Protein AF-J3N4H5-F1 (afdb_monomer_lite)

Sequence (129 aa):
MLHVTDGKHYGDALASIANVAKSLRSPLPVPPPHMFWLGLPRLVNHMLNTDAKKAHMNDTMLQTYDLEVERRGILQRDGGPFVLLDVGKLTRGCGQQCTADGMHYNGEVYDAILHIMLNALVIESQQRI

Foldseek 3Di:
DQPPLDLVVLLVVLLVVQVVLVVLCPDDVDHRDAAADEQFDQFDLVLADDPVCNVRVDPVNSVSNVVSCLVSQCDVVSVGRHDYPDLNVVCPVVPPVQDDRRGDGDPVSVVVSVVVVVVVVVCCVVPPD

pLDDT: mean 88.15, std 9.91, range [43.69, 97.0]

Organism: Oryza brachyantha (NCBI:txid4533)

Secondary structure (DSSP, 8-state):
------HHHHHHHHHHHHHHHHHHTS--SSPPPP-EEEPPPPP-GGG--SHHHHHHSSHHHHHHHHHHHHHTT-BGGGT-SBEEE-HHHHTTTTGGGGBSSSSSBPHHHHHHHHHHHHHHHHHHHH---

Radius of gyration: 16.4 Å; chains: 1; bounding box: 36×32×45 Å

Structure (mmCIF, N/CA/C/O backbone):
data_AF-J3N4H5-F1
#
_entry.id   AF-J3N4H5-F1
#
loop_
_atom_site.group_PDB
_atom_site.id
_atom_site.type_symbol
_atom_site.label_atom_id
_atom_site.label_alt_id
_atom_site.label_comp_id
_atom_site.label_asym_id
_atom_site.label_entity_id
_atom_site.label_seq_id
_atom_site.pdbx_PDB_ins_code
_atom_site.Cartn_x
_atom_site.Cartn_y
_atom_site.Cartn_z
_atom_site.occupancy
_atom_site.B_iso_or_equiv
_atom_site.auth_seq_id
_atom_site.auth_comp_id
_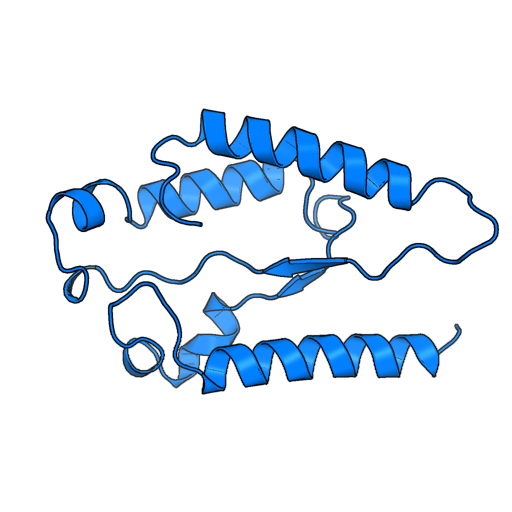atom_site.auth_asym_id
_atom_site.auth_atom_id
_atom_site.pdbx_PDB_model_num
ATOM 1 N N . MET A 1 1 ? -1.854 1.525 -8.316 1.00 46.84 1 MET A N 1
ATOM 2 C CA . MET A 1 1 ? -1.198 1.988 -7.071 1.00 46.84 1 MET A CA 1
ATOM 3 C C . MET A 1 1 ? 0.286 2.363 -7.246 1.00 46.84 1 MET A C 1
ATOM 5 O O . MET A 1 1 ? 0.850 2.900 -6.311 1.00 46.84 1 MET A O 1
ATOM 9 N N . LEU A 1 2 ? 0.900 2.199 -8.433 1.00 51.75 2 LEU A N 1
ATOM 10 C CA . LEU A 1 2 ? 2.304 2.575 -8.725 1.00 51.75 2 LEU A CA 1
ATOM 11 C C . LEU A 1 2 ? 2.417 3.664 -9.818 1.00 51.75 2 LEU A C 1
ATOM 13 O O . LEU A 1 2 ? 3.322 3.648 -10.641 1.00 51.75 2 LEU A O 1
ATOM 17 N N . HIS A 1 3 ? 1.449 4.587 -9.864 1.00 55.19 3 HIS A N 1
ATOM 18 C CA . HIS A 1 3 ? 1.503 5.779 -10.733 1.00 55.19 3 HIS A CA 1
ATOM 19 C C . HIS A 1 3 ? 1.881 7.045 -9.974 1.00 55.19 3 HIS A C 1
ATOM 21 O O . HIS A 1 3 ? 2.045 8.101 -10.577 1.00 55.19 3 HIS A O 1
ATOM 27 N N . VAL A 1 4 ? 2.004 6.952 -8.651 1.00 59.44 4 VAL A N 1
ATOM 28 C CA . VAL A 1 4 ? 2.691 7.997 -7.917 1.00 59.44 4 VAL A CA 1
ATOM 29 C C . VAL A 1 4 ? 4.165 7.808 -8.260 1.00 59.44 4 VAL A C 1
ATOM 31 O O . VAL A 1 4 ? 4.660 6.685 -8.253 1.00 59.44 4 VAL A O 1
ATOM 34 N N . THR A 1 5 ? 4.830 8.878 -8.673 1.00 69.50 5 THR A N 1
ATOM 35 C CA . THR A 1 5 ? 6.272 8.896 -8.972 1.00 69.50 5 THR A CA 1
ATOM 36 C C . THR A 1 5 ? 7.015 9.813 -8.002 1.00 69.50 5 THR A C 1
ATOM 38 O O . THR A 1 5 ? 8.179 10.132 -8.214 1.00 69.50 5 THR A O 1
ATOM 41 N N . ASP A 1 6 ? 6.325 10.258 -6.947 1.00 82.50 6 ASP A N 1
ATOM 42 C CA . ASP A 1 6 ? 6.798 11.231 -5.968 1.00 82.50 6 ASP A CA 1
ATOM 43 C C . ASP A 1 6 ? 6.423 10.793 -4.544 1.00 82.50 6 ASP A C 1
ATOM 45 O O . ASP A 1 6 ? 5.247 10.630 -4.210 1.00 82.50 6 ASP A O 1
ATOM 49 N N . GLY A 1 7 ? 7.441 10.613 -3.701 1.00 85.00 7 GLY A N 1
ATOM 50 C CA . GLY A 1 7 ? 7.297 10.310 -2.276 1.00 85.00 7 GLY A CA 1
ATOM 51 C C . GLY A 1 7 ? 6.422 11.310 -1.535 1.00 85.00 7 GLY A C 1
ATOM 52 O O . GLY A 1 7 ? 5.563 10.911 -0.751 1.00 85.00 7 GLY A O 1
ATOM 53 N N . LYS A 1 8 ? 6.585 12.606 -1.815 1.00 88.06 8 LYS A N 1
ATOM 54 C CA . LYS A 1 8 ? 5.851 13.649 -1.100 1.00 88.06 8 LYS A CA 1
ATOM 55 C C . LYS A 1 8 ? 4.360 13.579 -1.413 1.00 88.06 8 LYS A C 1
ATOM 57 O O . LYS A 1 8 ? 3.549 13.546 -0.490 1.00 88.06 8 LYS A O 1
ATOM 62 N N . HIS A 1 9 ? 4.002 13.512 -2.694 1.00 89.81 9 HIS A N 1
ATOM 63 C CA . HIS A 1 9 ? 2.608 13.359 -3.103 1.00 89.81 9 HIS A CA 1
ATOM 64 C C . HIS A 1 9 ? 1.968 12.089 -2.516 1.00 89.81 9 HIS A C 1
ATOM 66 O O . HIS A 1 9 ? 0.822 12.121 -2.064 1.00 89.81 9 HIS A O 1
ATOM 72 N N . TYR A 1 10 ? 2.717 10.981 -2.460 1.00 91.06 10 TYR A N 1
ATOM 73 C CA . TYR A 1 10 ? 2.260 9.760 -1.796 1.00 91.06 10 TYR A CA 1
ATOM 74 C C . TYR A 1 10 ? 1.988 9.986 -0.301 1.00 91.06 10 TYR A C 1
ATOM 76 O O . TYR A 1 10 ? 0.909 9.651 0.187 1.00 91.06 10 TYR A O 1
ATOM 84 N N . GLY A 1 11 ? 2.917 10.622 0.414 1.00 93.12 11 GLY A N 1
ATOM 85 C CA . GLY A 1 11 ? 2.759 10.965 1.829 1.00 93.12 11 GLY A CA 1
ATOM 86 C C . GLY A 1 11 ? 1.579 11.904 2.108 1.00 93.12 11 GLY A C 1
ATOM 87 O O . GLY A 1 11 ? 0.873 11.727 3.103 1.00 93.12 11 GLY A O 1
ATOM 88 N N . ASP A 1 12 ? 1.320 12.871 1.226 1.00 92.25 12 ASP A N 1
ATOM 89 C CA . ASP A 1 12 ? 0.170 13.778 1.338 1.00 92.25 12 ASP A CA 1
ATOM 90 C C . ASP A 1 12 ? -1.161 13.009 1.179 1.00 92.25 12 ASP A C 1
ATOM 92 O O . ASP A 1 12 ? -2.104 13.224 1.948 1.00 92.25 12 ASP A O 1
ATOM 96 N N . ALA A 1 13 ? -1.223 12.037 0.260 1.00 91.81 13 ALA A N 1
ATOM 97 C CA . ALA A 1 13 ? -2.373 11.139 0.130 1.00 91.81 13 ALA A CA 1
ATOM 98 C C . ALA A 1 13 ? -2.551 10.238 1.369 1.00 91.81 13 ALA A C 1
ATOM 100 O O . ALA A 1 13 ? -3.670 10.081 1.870 1.00 91.81 13 ALA A O 1
ATOM 101 N N . LEU A 1 14 ? -1.456 9.699 1.916 1.00 94.06 14 LEU A N 1
ATOM 102 C CA . LEU A 1 14 ? -1.480 8.908 3.150 1.00 94.06 14 LEU A CA 1
ATOM 103 C C . LEU A 1 14 ? -1.994 9.711 4.348 1.00 94.06 14 LEU A C 1
ATOM 105 O O . LEU A 1 14 ? -2.736 9.171 5.166 1.00 94.06 14 LEU A O 1
ATOM 109 N N . ALA A 1 15 ? -1.658 10.999 4.446 1.00 92.25 15 ALA A N 1
ATOM 110 C CA . ALA A 1 15 ? -2.166 11.856 5.515 1.00 92.25 15 ALA A CA 1
ATOM 111 C C . ALA A 1 15 ? -3.703 11.960 5.486 1.00 92.25 15 ALA A C 1
ATOM 113 O O . ALA A 1 15 ? -4.346 11.920 6.537 1.00 92.25 15 ALA A O 1
ATOM 114 N N . SER A 1 16 ? -4.302 12.029 4.291 1.00 92.62 16 SER A N 1
ATOM 115 C CA . SER A 1 16 ? -5.761 12.005 4.132 1.00 92.62 16 SER A CA 1
ATOM 116 C C . SER A 1 16 ? -6.361 10.683 4.627 1.00 92.62 16 SER A C 1
ATOM 118 O O . SER A 1 16 ? -7.280 10.690 5.450 1.00 92.62 16 SER A O 1
ATOM 120 N N . ILE A 1 17 ? -5.779 9.550 4.217 1.00 93.12 17 ILE A N 1
ATOM 121 C CA . ILE A 1 17 ? -6.212 8.210 4.645 1.00 93.12 17 ILE A CA 1
ATOM 122 C C . ILE A 1 17 ? -6.100 8.057 6.167 1.00 93.12 17 ILE A C 1
ATOM 124 O O . ILE A 1 17 ? -7.041 7.592 6.809 1.00 93.12 17 ILE A O 1
ATOM 128 N N . ALA A 1 18 ? -4.986 8.488 6.761 1.00 91.88 18 ALA A N 1
ATOM 129 C CA . ALA A 1 18 ? -4.765 8.417 8.202 1.00 91.88 18 ALA A CA 1
ATOM 130 C C . ALA A 1 18 ? -5.820 9.215 8.985 1.00 91.88 18 ALA A C 1
ATOM 132 O O . ALA A 1 18 ? -6.314 8.746 10.011 1.00 91.88 18 ALA A O 1
ATOM 133 N N . ASN A 1 19 ? -6.194 10.403 8.501 1.00 90.94 19 ASN A N 1
ATOM 134 C CA . ASN A 1 19 ? -7.211 11.236 9.144 1.00 90.94 19 ASN A CA 1
ATOM 135 C C . ASN A 1 19 ? -8.603 10.595 9.087 1.00 90.94 19 ASN A C 1
ATOM 137 O O . ASN A 1 19 ? -9.299 10.565 10.104 1.00 90.94 19 ASN A O 1
ATOM 141 N N . VAL A 1 20 ? -8.989 10.029 7.940 1.00 91.56 20 VAL A N 1
ATOM 142 C CA . VAL A 1 20 ? -10.263 9.301 7.800 1.00 91.56 20 VAL A CA 1
ATOM 143 C C . VAL A 1 20 ? -10.272 8.039 8.665 1.00 91.56 20 VAL A C 1
ATOM 145 O O . VAL A 1 20 ? -11.237 7.769 9.372 1.00 91.56 20 VAL A O 1
ATOM 148 N N . ALA A 1 21 ? -9.180 7.279 8.692 1.00 91.56 21 ALA A N 1
ATOM 149 C CA . ALA A 1 21 ? -9.095 6.081 9.521 1.00 91.56 21 ALA A CA 1
ATOM 150 C C . ALA A 1 21 ? -9.180 6.400 11.026 1.00 91.56 21 ALA A C 1
ATOM 152 O O . ALA A 1 21 ? -9.786 5.650 11.791 1.00 91.56 21 ALA A O 1
ATOM 153 N N . LYS A 1 22 ? -8.629 7.541 11.464 1.00 87.56 22 LYS A N 1
ATOM 154 C CA . LYS A 1 22 ? -8.787 8.034 12.843 1.00 87.56 22 LYS A CA 1
ATOM 155 C C . LYS A 1 22 ? -10.231 8.431 13.152 1.00 87.56 22 LYS A C 1
ATOM 157 O O . LYS A 1 22 ? -10.709 8.126 14.245 1.00 87.56 22 LYS A O 1
ATOM 162 N N . SER A 1 23 ? -10.946 9.062 12.217 1.00 88.25 23 SER A N 1
ATOM 163 C CA . SER A 1 23 ? -12.357 9.412 12.439 1.00 88.25 23 SER A CA 1
ATOM 164 C C . SER A 1 23 ? -13.247 8.170 12.543 1.00 88.25 23 SER A C 1
ATOM 166 O O . SER A 1 23 ? -14.132 8.138 13.392 1.00 88.25 23 SER A O 1
ATOM 168 N N . LEU A 1 24 ? -12.942 7.101 11.800 1.00 87.69 24 LEU A N 1
ATOM 169 C CA . LEU A 1 24 ? -13.625 5.803 11.920 1.00 87.69 24 LEU A CA 1
ATOM 170 C C . LEU A 1 24 ? -13.395 5.099 13.269 1.00 87.69 24 LEU A C 1
ATOM 172 O O . LEU A 1 24 ? -14.170 4.219 13.634 1.00 87.69 24 LEU A O 1
ATOM 176 N N . ARG A 1 25 ? -12.350 5.479 14.019 1.00 79.19 25 ARG A N 1
ATOM 177 C CA . ARG A 1 25 ? -12.087 4.994 15.388 1.00 79.19 25 ARG A CA 1
ATOM 178 C C . ARG A 1 25 ? -12.663 5.894 16.483 1.00 79.19 25 ARG A C 1
ATOM 180 O O . ARG A 1 25 ? -12.530 5.559 17.658 1.00 79.19 25 ARG A O 1
ATOM 187 N N . SER A 1 26 ? -13.260 7.032 16.124 1.00 70.88 26 SER A N 1
ATOM 188 C CA . SER A 1 26 ? -13.935 7.907 17.092 1.00 70.88 26 SER A CA 1
ATOM 189 C C . SER A 1 26 ? -15.113 7.169 17.739 1.00 70.88 26 SER A C 1
ATOM 191 O O . SER A 1 26 ? -15.647 6.252 17.114 1.00 70.88 26 SER A O 1
ATOM 193 N N . PRO A 1 27 ? -15.513 7.520 18.977 1.00 67.69 27 PRO A N 1
ATOM 194 C CA . PRO A 1 27 ? -16.427 6.714 19.782 1.00 67.69 27 PRO A CA 1
ATOM 195 C C . PRO A 1 27 ? -17.854 6.775 19.227 1.00 67.69 27 PRO A C 1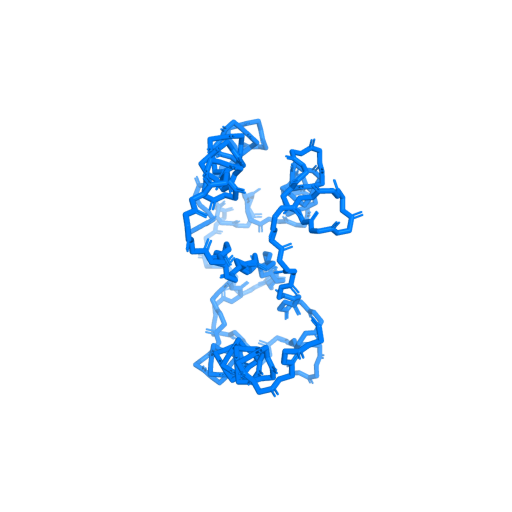
ATOM 197 O O . PRO A 1 27 ? -18.705 7.532 19.688 1.00 67.69 27 PRO A O 1
ATOM 200 N N . LEU A 1 28 ? -18.104 5.974 18.200 1.00 69.56 28 LEU A N 1
ATOM 201 C CA . LEU A 1 28 ? -19.430 5.577 17.768 1.00 69.56 28 LEU A CA 1
ATOM 202 C C . LEU A 1 28 ? -19.914 4.440 18.684 1.00 69.56 28 LEU A C 1
ATOM 204 O O . LEU A 1 28 ? -19.095 3.733 19.271 1.00 69.56 28 LEU A O 1
ATOM 208 N N . PRO A 1 29 ? -21.232 4.201 18.797 1.00 78.88 29 PRO A N 1
ATOM 209 C CA . PRO A 1 29 ? -21.786 3.088 19.577 1.00 78.88 29 PRO A CA 1
ATOM 210 C C . PRO A 1 29 ? -21.491 1.695 18.976 1.00 78.88 29 PRO A C 1
ATOM 212 O O . PRO A 1 29 ? -22.130 0.714 19.348 1.00 78.88 29 PRO A O 1
ATOM 215 N N . VAL A 1 30 ? -20.545 1.596 18.038 1.00 77.56 30 VAL A N 1
ATOM 216 C CA . VAL A 1 30 ? -20.130 0.367 17.358 1.00 77.56 30 VAL A CA 1
ATOM 217 C C . VAL A 1 30 ? -18.615 0.183 17.491 1.00 77.56 30 VAL A C 1
ATOM 219 O O . VAL A 1 30 ? -17.889 1.180 17.520 1.00 77.56 30 VAL A O 1
ATOM 222 N N . PRO A 1 31 ? -18.116 -1.065 17.562 1.00 78.56 31 PRO A N 1
ATOM 223 C CA . PRO A 1 31 ? -16.683 -1.329 17.517 1.00 78.56 31 PRO A CA 1
ATOM 224 C C . PRO A 1 31 ? -16.041 -0.710 16.265 1.00 78.56 31 PRO A C 1
ATOM 226 O O . PRO A 1 31 ? -16.668 -0.703 15.200 1.00 78.56 31 PRO A O 1
ATOM 229 N N . PRO A 1 32 ? -14.804 -0.193 16.365 1.00 83.25 32 PRO A N 1
ATOM 230 C CA . PRO A 1 32 ? -14.097 0.329 15.205 1.00 83.25 32 PRO A CA 1
ATOM 231 C C . PRO A 1 32 ? -13.854 -0.788 14.176 1.00 83.25 32 PRO A C 1
ATOM 233 O O . PRO A 1 32 ? -13.631 -1.936 14.564 1.00 83.25 32 PRO A O 1
ATOM 236 N N . PRO A 1 33 ? -13.856 -0.474 12.870 1.00 88.12 33 PRO A N 1
ATOM 237 C CA . PRO A 1 33 ? -13.629 -1.478 11.840 1.00 88.12 33 PRO A CA 1
ATOM 238 C C . PRO A 1 33 ? -12.203 -2.039 11.903 1.00 88.12 33 PRO A C 1
ATOM 240 O O . PRO A 1 33 ? -11.243 -1.316 12.189 1.00 88.12 33 PRO A O 1
ATOM 243 N N . HIS A 1 34 ? -12.057 -3.312 11.532 1.00 90.31 34 HIS A N 1
ATOM 244 C CA . HIS A 1 34 ? -10.752 -3.892 11.218 1.00 90.31 34 HIS A CA 1
ATOM 245 C C . HIS A 1 34 ? -10.223 -3.296 9.930 1.00 90.31 34 HIS A C 1
ATOM 247 O O . HIS A 1 34 ? -10.857 -3.366 8.879 1.00 90.31 34 HIS A O 1
ATOM 253 N N . MET A 1 35 ? -9.045 -2.700 10.023 1.00 93.69 35 MET A N 1
ATOM 254 C CA . MET A 1 35 ? -8.415 -2.002 8.919 1.00 93.69 35 MET A CA 1
ATOM 255 C C . MET A 1 35 ? -7.083 -2.670 8.611 1.00 93.69 35 MET A C 1
ATOM 257 O O . MET A 1 35 ? -6.241 -2.838 9.491 1.00 93.69 35 MET A O 1
ATOM 261 N N . PHE A 1 36 ? -6.887 -3.032 7.348 1.00 95.44 36 PHE A N 1
ATOM 262 C CA . PHE A 1 36 ? -5.668 -3.670 6.870 1.00 95.44 36 PHE A CA 1
ATOM 263 C C . PHE A 1 36 ? -4.942 -2.758 5.889 1.00 95.44 36 PHE A C 1
ATOM 265 O O . PHE A 1 36 ? -5.569 -2.116 5.046 1.00 95.44 36 PHE A O 1
ATOM 272 N N . TRP A 1 37 ? -3.620 -2.714 5.995 1.00 95.69 37 TRP A N 1
ATOM 273 C CA . TRP A 1 37 ? -2.752 -2.049 5.039 1.00 95.69 37 TRP A CA 1
ATOM 274 C C . TRP A 1 37 ? -2.041 -3.100 4.206 1.00 95.69 37 TRP A C 1
ATOM 276 O O . TRP A 1 37 ? -1.260 -3.893 4.737 1.00 95.69 37 TRP A O 1
ATOM 286 N N . LEU A 1 38 ? -2.302 -3.108 2.903 1.00 93.25 38 LEU A N 1
ATOM 287 C CA . LEU A 1 38 ? -1.575 -3.973 1.992 1.00 93.25 38 LEU A CA 1
ATOM 288 C C . LEU A 1 38 ? -0.200 -3.364 1.722 1.00 93.25 38 LEU A C 1
ATOM 290 O O . LEU A 1 38 ? -0.107 -2.292 1.125 1.00 93.25 38 LEU A O 1
ATOM 294 N N . GLY A 1 39 ? 0.856 -4.035 2.187 1.00 89.94 39 GLY A N 1
ATOM 295 C CA . GLY A 1 39 ? 2.227 -3.608 1.924 1.00 89.94 39 GLY A CA 1
ATOM 296 C C . GLY A 1 39 ? 2.507 -3.525 0.423 1.00 89.94 39 GLY A C 1
ATOM 297 O O . GLY A 1 39 ? 1.905 -4.252 -0.373 1.00 89.94 39 GLY A O 1
ATOM 298 N N . LEU A 1 40 ? 3.419 -2.633 0.036 1.00 87.56 40 LEU A N 1
ATOM 299 C CA . LEU A 1 40 ? 3.791 -2.483 -1.365 1.00 87.56 40 LEU A CA 1
ATOM 300 C C . LEU A 1 40 ? 4.375 -3.786 -1.925 1.00 87.56 40 LEU A C 1
ATOM 302 O O . LEU A 1 40 ? 5.034 -4.540 -1.200 1.00 87.56 40 LEU A O 1
ATOM 306 N N . PRO A 1 41 ? 4.136 -4.072 -3.217 1.00 84.50 41 PRO A N 1
ATOM 307 C CA . PRO A 1 41 ? 4.665 -5.271 -3.829 1.00 84.50 41 PRO A CA 1
ATOM 308 C C . PRO A 1 41 ? 6.183 -5.176 -3.950 1.00 84.50 41 PRO A C 1
ATOM 310 O O . PRO A 1 41 ? 6.749 -4.112 -4.211 1.00 84.50 41 PRO A O 1
ATOM 313 N N . ARG A 1 42 ? 6.842 -6.327 -3.852 1.00 85.44 42 ARG A N 1
ATOM 314 C CA . ARG A 1 42 ? 8.231 -6.447 -4.283 1.00 85.44 42 ARG A CA 1
ATOM 315 C C . ARG A 1 42 ? 8.278 -6.384 -5.807 1.00 85.44 42 ARG A C 1
ATOM 317 O O . ARG A 1 42 ? 7.643 -7.197 -6.473 1.00 85.44 42 ARG A O 1
ATOM 324 N N . LEU A 1 43 ? 9.056 -5.451 -6.342 1.00 89.69 43 LEU A N 1
ATOM 325 C CA . LEU A 1 43 ? 9.213 -5.290 -7.782 1.00 89.69 43 LEU A CA 1
ATOM 326 C C . LEU A 1 43 ? 10.252 -6.266 -8.343 1.00 89.69 43 LEU A C 1
ATOM 328 O O . LEU A 1 43 ? 11.283 -6.535 -7.722 1.00 89.69 43 LEU A O 1
ATOM 332 N N . VAL A 1 44 ? 9.992 -6.778 -9.547 1.00 90.94 44 VAL A N 1
ATOM 333 C CA . VAL A 1 44 ? 10.941 -7.596 -10.314 1.00 90.94 44 VAL A CA 1
ATOM 334 C C . VAL A 1 44 ? 11.370 -6.804 -11.546 1.00 90.94 44 VAL A C 1
ATOM 336 O O . VAL A 1 44 ? 10.802 -6.936 -12.627 1.00 90.94 44 VAL A O 1
ATOM 339 N N . ASN A 1 45 ? 12.386 -5.953 -11.374 1.00 88.69 45 ASN A N 1
ATOM 340 C CA . ASN A 1 45 ? 12.763 -4.915 -12.348 1.00 88.69 45 ASN A CA 1
ATOM 341 C C . ASN A 1 45 ? 12.987 -5.417 -13.783 1.00 88.69 45 ASN A C 1
ATOM 343 O O . ASN A 1 45 ? 12.668 -4.710 -14.738 1.00 88.69 45 ASN A O 1
ATOM 347 N N . HIS A 1 46 ? 13.521 -6.628 -13.961 1.00 90.44 46 HIS A N 1
ATOM 348 C CA . HIS A 1 46 ? 13.774 -7.177 -15.296 1.00 90.44 46 HIS A CA 1
ATOM 349 C C . HIS A 1 46 ? 12.493 -7.596 -16.042 1.00 90.44 46 HIS A C 1
ATOM 351 O O . HIS A 1 46 ? 12.534 -7.730 -17.261 1.00 90.44 46 HIS A 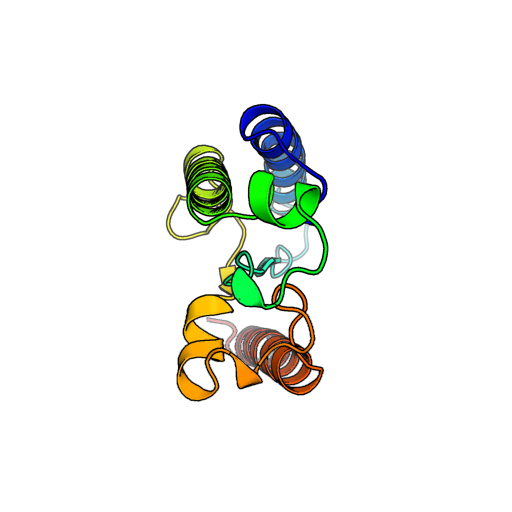O 1
ATOM 357 N N . MET A 1 47 ? 11.369 -7.768 -15.338 1.00 93.19 47 MET A N 1
ATOM 358 C CA . MET A 1 47 ? 10.059 -8.095 -15.917 1.00 93.19 47 MET A CA 1
ATOM 359 C C . MET A 1 47 ? 9.239 -6.842 -16.274 1.00 93.19 47 MET A C 1
ATOM 361 O O . MET A 1 47 ? 8.247 -6.937 -16.995 1.00 93.19 47 MET A O 1
ATOM 365 N N . LEU A 1 48 ? 9.667 -5.652 -15.831 1.00 91.44 48 LEU A N 1
ATOM 366 C CA . LEU A 1 48 ? 9.002 -4.391 -16.159 1.00 91.44 48 LEU A CA 1
ATOM 367 C C . LEU A 1 48 ? 9.197 -4.049 -17.644 1.00 91.44 48 LEU A C 1
ATOM 369 O O . LEU A 1 48 ? 10.318 -3.949 -18.143 1.00 91.44 48 LEU A O 1
ATOM 373 N N . ASN A 1 49 ? 8.091 -3.827 -18.354 1.00 90.31 49 ASN A N 1
ATOM 374 C CA . ASN A 1 49 ? 8.072 -3.767 -19.818 1.00 90.31 49 ASN A CA 1
ATOM 375 C C . ASN A 1 49 ? 8.372 -2.391 -20.443 1.00 90.31 49 ASN A C 1
ATOM 377 O O . ASN A 1 49 ? 8.389 -2.285 -21.666 1.00 90.31 49 ASN A O 1
ATOM 381 N N . THR A 1 50 ? 8.604 -1.341 -19.648 1.00 89.06 50 THR A N 1
ATOM 382 C CA . THR A 1 50 ? 8.955 -0.005 -20.163 1.00 89.06 50 THR A CA 1
ATOM 383 C C . THR A 1 50 ? 10.062 0.647 -19.341 1.00 89.06 50 THR A C 1
ATOM 385 O O . THR A 1 50 ? 10.176 0.414 -18.135 1.00 89.06 50 THR A O 1
ATOM 388 N N . ASP A 1 51 ? 10.854 1.511 -19.977 1.00 89.62 51 ASP A N 1
ATOM 389 C CA . ASP A 1 51 ? 11.917 2.258 -19.293 1.00 89.62 51 ASP A CA 1
ATOM 390 C C . ASP A 1 51 ? 11.354 3.221 -18.248 1.00 89.62 51 ASP A C 1
ATOM 392 O O . ASP A 1 51 ? 11.901 3.333 -17.156 1.00 89.62 51 ASP A O 1
ATOM 396 N N . ALA A 1 52 ? 10.201 3.837 -18.527 1.00 87.44 52 ALA A N 1
ATOM 397 C CA . ALA A 1 52 ? 9.493 4.668 -17.557 1.00 87.44 52 ALA A CA 1
ATOM 398 C C . ALA A 1 52 ? 9.103 3.872 -16.298 1.00 87.44 52 ALA A C 1
ATOM 400 O O . ALA A 1 52 ? 9.299 4.353 -15.183 1.00 87.44 52 ALA A O 1
ATOM 401 N N . LYS A 1 53 ? 8.605 2.634 -16.451 1.00 87.00 53 LYS A N 1
ATOM 402 C CA . LYS A 1 53 ? 8.321 1.766 -15.300 1.00 87.00 53 LYS A CA 1
ATOM 403 C C . LYS A 1 53 ? 9.598 1.458 -14.531 1.00 87.00 53 LYS A C 1
ATOM 405 O O . LYS A 1 53 ? 9.613 1.659 -13.331 1.00 87.00 53 LYS A O 1
ATOM 410 N N . LYS A 1 54 ? 10.683 1.053 -15.191 1.00 88.44 54 LYS A N 1
ATOM 411 C CA . LYS A 1 54 ? 11.963 0.774 -14.507 1.00 88.44 54 LYS A CA 1
ATOM 412 C C . LYS A 1 54 ? 12.524 2.001 -13.779 1.00 88.44 54 LYS A C 1
ATOM 414 O O . LYS A 1 54 ? 13.081 1.873 -12.693 1.00 88.44 54 LYS A O 1
ATOM 419 N N . ALA A 1 55 ? 12.367 3.187 -14.364 1.00 87.31 55 ALA A N 1
ATOM 420 C CA . ALA A 1 55 ? 12.848 4.437 -13.789 1.00 87.31 55 ALA A CA 1
ATOM 421 C C . ALA A 1 55 ? 12.051 4.864 -12.548 1.00 87.31 55 ALA A C 1
ATOM 423 O O . ALA A 1 55 ? 12.642 5.375 -11.600 1.00 87.31 55 ALA A O 1
ATOM 424 N N . HIS A 1 56 ? 10.733 4.646 -12.530 1.00 85.00 56 HIS A N 1
ATOM 425 C CA . HIS A 1 56 ? 9.856 5.129 -11.454 1.00 85.00 56 HIS A CA 1
ATOM 426 C C . HIS A 1 56 ? 9.396 4.047 -10.470 1.00 85.00 56 HIS A C 1
ATOM 428 O O . HIS A 1 56 ? 8.968 4.357 -9.363 1.00 85.00 56 HIS A O 1
ATOM 434 N N . MET A 1 57 ? 9.488 2.782 -10.857 1.00 87.75 57 MET A N 1
ATOM 435 C CA . MET A 1 57 ? 9.126 1.619 -10.060 1.00 87.75 57 MET A CA 1
ATOM 436 C C . MET A 1 57 ? 10.410 0.863 -9.756 1.00 87.75 57 MET A C 1
ATOM 438 O O . MET A 1 57 ? 10.758 -0.109 -10.418 1.00 87.75 57 MET A O 1
ATOM 442 N N . ASN A 1 58 ? 11.135 1.362 -8.763 1.00 86.75 58 ASN A N 1
ATOM 443 C CA . ASN A 1 58 ? 12.387 0.785 -8.304 1.00 86.75 58 ASN A CA 1
ATOM 444 C C . ASN A 1 58 ? 12.415 0.735 -6.773 1.00 86.75 58 ASN A C 1
ATOM 446 O O . ASN A 1 58 ? 11.571 1.330 -6.097 1.00 86.75 58 ASN A O 1
ATOM 450 N N . ASP A 1 59 ? 13.417 0.048 -6.233 1.00 87.81 59 ASP A N 1
ATOM 451 C CA . ASP A 1 59 ? 13.547 -0.164 -4.792 1.00 87.81 59 ASP A CA 1
ATOM 452 C C . ASP A 1 59 ? 13.708 1.148 -4.011 1.00 87.81 59 ASP A C 1
ATOM 454 O O . ASP A 1 59 ? 13.175 1.268 -2.912 1.00 87.81 59 ASP A O 1
ATOM 458 N N . THR A 1 60 ? 14.370 2.163 -4.577 1.00 90.00 60 THR A N 1
ATOM 459 C CA . THR A 1 60 ? 14.509 3.487 -3.942 1.00 90.00 60 THR A CA 1
ATOM 460 C C . THR A 1 60 ? 13.150 4.164 -3.757 1.00 90.00 60 THR A C 1
ATOM 462 O O . THR A 1 60 ? 12.865 4.733 -2.700 1.00 90.00 60 THR A O 1
ATOM 465 N N . MET A 1 61 ? 12.281 4.087 -4.767 1.00 89.06 61 MET A N 1
ATOM 466 C CA . MET A 1 61 ? 10.929 4.639 -4.690 1.00 89.06 61 MET A CA 1
ATOM 467 C C . MET A 1 61 ? 10.052 3.855 -3.714 1.00 89.06 61 MET A C 1
ATOM 469 O O . MET A 1 61 ? 9.347 4.472 -2.917 1.00 89.06 61 MET A O 1
ATOM 473 N N . LEU A 1 62 ? 10.141 2.520 -3.712 1.00 89.31 62 LEU A N 1
ATOM 474 C CA . LEU A 1 62 ? 9.448 1.689 -2.721 1.00 89.31 62 LEU A CA 1
ATOM 475 C C . LEU A 1 62 ? 9.865 2.049 -1.291 1.00 89.31 62 LEU A C 1
ATOM 477 O O . LEU A 1 62 ? 9.003 2.290 -0.453 1.00 89.31 62 LEU A O 1
ATOM 481 N N . GLN A 1 63 ? 11.169 2.181 -1.032 1.00 90.88 63 GLN A N 1
ATOM 482 C CA . GLN A 1 63 ? 11.685 2.593 0.278 1.00 90.88 63 GLN A CA 1
ATOM 483 C C . GLN A 1 63 ? 11.179 3.978 0.686 1.00 90.88 63 GLN A C 1
ATOM 485 O O . GLN A 1 63 ? 10.846 4.205 1.847 1.00 90.88 63 GLN A O 1
ATOM 490 N N . THR A 1 64 ? 11.089 4.904 -0.272 1.00 92.88 64 THR A N 1
ATOM 491 C CA . THR A 1 64 ? 10.529 6.238 -0.025 1.00 92.88 64 THR A CA 1
ATOM 492 C C . THR A 1 64 ? 9.064 6.146 0.402 1.00 92.88 64 THR A C 1
ATOM 494 O O . THR A 1 64 ? 8.639 6.857 1.311 1.00 92.88 64 THR A O 1
ATOM 497 N N . TYR A 1 65 ? 8.286 5.257 -0.211 1.00 92.56 65 TYR A N 1
ATOM 498 C CA . TYR A 1 65 ? 6.891 5.043 0.165 1.00 92.56 65 TYR A CA 1
ATOM 499 C C . TYR A 1 65 ? 6.728 4.331 1.500 1.00 92.56 65 TYR A C 1
ATOM 501 O O . TYR A 1 65 ? 5.895 4.760 2.298 1.00 92.56 65 TYR A O 1
ATOM 509 N N . ASP A 1 66 ? 7.531 3.309 1.780 1.00 91.81 66 ASP A N 1
ATOM 510 C CA . ASP A 1 66 ? 7.521 2.627 3.077 1.00 91.81 66 ASP A CA 1
ATOM 511 C C . ASP A 1 66 ? 7.856 3.600 4.217 1.00 91.81 66 ASP A C 1
ATOM 513 O O . ASP A 1 66 ? 7.206 3.585 5.265 1.00 91.81 66 ASP A O 1
ATOM 517 N N . LEU A 1 67 ? 8.797 4.519 3.984 1.00 93.56 67 LEU A N 1
ATOM 518 C CA . LEU A 1 67 ? 9.134 5.570 4.940 1.00 93.56 67 LEU A CA 1
ATOM 519 C C . LEU A 1 67 ? 7.976 6.552 5.164 1.00 93.56 67 LEU A C 1
ATOM 521 O O . LEU A 1 67 ? 7.752 6.989 6.289 1.00 93.56 67 LEU A O 1
ATOM 525 N N . GLU A 1 68 ? 7.218 6.908 4.126 1.00 94.94 68 GLU A N 1
ATOM 526 C CA . GLU A 1 68 ? 6.021 7.739 4.303 1.00 94.94 68 GLU A CA 1
ATOM 527 C C . GLU A 1 68 ? 4.896 6.987 5.033 1.00 94.94 68 GLU A C 1
ATOM 529 O O . GLU A 1 68 ? 4.205 7.587 5.856 1.00 94.94 68 GLU A O 1
ATOM 534 N N . VAL A 1 69 ? 4.738 5.676 4.817 1.00 94.62 69 VAL A N 1
ATOM 535 C CA . VAL A 1 69 ? 3.801 4.835 5.590 1.00 94.62 69 VAL A CA 1
ATOM 536 C C . VAL A 1 69 ? 4.131 4.885 7.087 1.00 94.62 69 VAL A C 1
ATOM 538 O O . VAL A 1 69 ? 3.226 5.080 7.905 1.00 94.62 69 VAL A O 1
ATOM 541 N N . GLU A 1 70 ? 5.414 4.773 7.437 1.00 93.69 70 GLU A N 1
ATOM 542 C CA . GLU A 1 70 ? 5.905 4.901 8.816 1.00 93.69 70 GLU A CA 1
ATOM 543 C C . GLU A 1 70 ? 5.688 6.323 9.359 1.00 93.69 70 GLU A C 1
ATOM 545 O O . GLU A 1 70 ? 5.013 6.512 10.372 1.00 93.69 70 GLU A O 1
ATOM 550 N N . ARG A 1 71 ? 6.173 7.352 8.650 1.00 94.31 71 ARG A N 1
ATOM 551 C CA . ARG A 1 71 ? 6.081 8.766 9.070 1.00 94.31 71 ARG A CA 1
ATOM 552 C C . ARG A 1 71 ? 4.652 9.241 9.296 1.00 94.31 71 ARG A C 1
ATOM 554 O O . ARG A 1 71 ? 4.417 10.093 10.153 1.00 94.31 71 ARG A O 1
ATOM 561 N N . ARG A 1 72 ? 3.696 8.747 8.507 1.00 94.12 72 ARG A N 1
ATOM 562 C CA . ARG A 1 72 ? 2.278 9.117 8.634 1.00 94.12 72 ARG A CA 1
ATOM 563 C C . ARG A 1 72 ? 1.531 8.279 9.670 1.00 94.12 72 ARG A C 1
ATOM 565 O O . ARG A 1 72 ? 0.350 8.547 9.897 1.00 94.12 72 ARG A O 1
ATOM 572 N N . GLY A 1 73 ? 2.201 7.326 10.323 1.00 94.00 73 GLY A N 1
ATOM 573 C CA . GLY A 1 73 ? 1.612 6.486 11.363 1.00 94.00 73 GLY A CA 1
ATOM 574 C C . GLY A 1 73 ? 0.437 5.681 10.821 1.00 94.00 73 GLY A C 1
ATOM 575 O O . GLY A 1 73 ? -0.650 5.701 11.395 1.00 94.00 73 GLY A O 1
ATOM 576 N N . ILE A 1 74 ? 0.615 5.046 9.660 1.00 95.69 74 ILE A N 1
ATOM 577 C CA . ILE A 1 74 ? -0.434 4.229 9.040 1.00 95.69 74 ILE A CA 1
ATOM 578 C C . ILE A 1 74 ? -0.573 2.897 9.785 1.00 95.69 74 ILE A C 1
ATOM 580 O O . ILE A 1 74 ? -1.682 2.465 10.100 1.00 95.69 74 ILE A O 1
ATOM 584 N N . LEU A 1 75 ? 0.544 2.251 10.116 1.00 95.44 75 LEU A N 1
ATOM 585 C CA . LEU A 1 75 ? 0.548 0.907 10.692 1.00 95.44 75 LEU A CA 1
ATOM 586 C C . LEU A 1 75 ? 0.422 0.929 12.218 1.00 95.44 75 LEU A C 1
ATOM 588 O O . LEU A 1 75 ? 0.958 1.814 12.877 1.00 95.44 75 LEU A O 1
ATOM 592 N N . GLN A 1 76 ? -0.209 -0.094 12.797 1.00 90.31 76 GLN A N 1
ATOM 593 C CA . GLN A 1 76 ? -0.382 -0.240 14.252 1.00 90.31 76 GLN A CA 1
ATOM 594 C C . GLN A 1 76 ? 0.927 -0.198 15.043 1.00 90.31 76 GLN A C 1
ATOM 596 O O . GLN A 1 76 ? 0.975 0.420 16.104 1.00 90.31 76 GLN A O 1
ATOM 601 N N . ARG A 1 77 ? 1.995 -0.810 14.518 1.00 89.56 77 ARG A N 1
ATOM 602 C CA . ARG A 1 77 ? 3.332 -0.772 15.137 1.00 89.56 77 ARG A CA 1
ATOM 603 C C . ARG A 1 77 ? 3.883 0.657 15.287 1.00 89.56 77 ARG A C 1
ATOM 605 O O . ARG A 1 77 ? 4.680 0.901 16.181 1.00 89.56 77 ARG A O 1
ATOM 612 N N . ASP A 1 78 ? 3.398 1.576 14.452 1.00 87.06 78 ASP A N 1
ATOM 613 C CA . ASP A 1 78 ? 3.785 2.986 14.387 1.00 87.06 78 ASP A CA 1
ATOM 614 C C . ASP A 1 78 ? 2.694 3.888 15.020 1.00 87.06 78 ASP A C 1
ATOM 616 O O . ASP A 1 78 ? 2.629 5.090 14.769 1.00 87.06 78 ASP A O 1
ATOM 620 N N . GLY A 1 79 ? 1.783 3.307 15.820 1.00 84.69 79 GLY A N 1
ATOM 621 C CA . GLY A 1 79 ? 0.661 4.006 16.468 1.00 84.69 79 GLY A CA 1
ATOM 622 C C . GLY A 1 79 ? -0.571 4.219 15.577 1.00 84.69 79 GLY A C 1
ATOM 623 O O . GLY A 1 79 ? -1.510 4.920 15.964 1.00 84.69 79 GLY A O 1
ATOM 624 N N . GLY A 1 80 ? -0.577 3.628 14.384 1.00 91.50 80 GLY A N 1
ATOM 625 C CA . GLY A 1 80 ? -1.623 3.768 13.380 1.00 91.50 80 GLY A CA 1
ATOM 626 C C . GLY A 1 80 ? -2.828 2.836 13.533 1.00 91.50 80 GLY A C 1
ATOM 627 O O . GLY A 1 80 ? -2.872 1.965 14.403 1.00 91.50 80 GLY A O 1
ATOM 628 N N . PRO A 1 81 ? -3.857 3.008 12.685 1.00 92.62 81 PRO A N 1
ATOM 629 C CA . PRO A 1 81 ? -5.060 2.188 12.742 1.00 92.62 81 PRO A CA 1
ATOM 630 C C . PRO A 1 81 ? -4.993 0.871 11.958 1.00 92.62 81 PRO A C 1
ATOM 632 O O . PRO A 1 81 ? -5.836 0.010 12.203 1.00 92.62 81 PRO A O 1
ATOM 635 N N . PHE A 1 82 ? -4.023 0.689 11.057 1.00 95.25 82 PHE A N 1
ATOM 636 C CA . PHE A 1 82 ? -4.013 -0.442 10.125 1.00 95.25 82 PHE A CA 1
ATOM 637 C C . PHE A 1 82 ? -3.085 -1.592 10.549 1.00 95.25 82 PHE A C 1
ATOM 639 O O . PHE A 1 82 ? -1.942 -1.375 10.957 1.00 95.25 82 PHE A O 1
ATOM 646 N N . VAL A 1 83 ? -3.540 -2.834 10.378 1.00 94.62 83 VAL A N 1
ATOM 647 C CA . VAL A 1 83 ? -2.710 -4.047 10.472 1.00 94.62 83 VAL A CA 1
ATOM 648 C C . VAL A 1 83 ? -1.971 -4.262 9.150 1.00 94.62 83 VAL A C 1
ATOM 650 O O . VAL A 1 83 ? -2.594 -4.259 8.091 1.00 94.62 83 VAL A O 1
ATOM 653 N N . LEU A 1 84 ? -0.653 -4.473 9.189 1.00 95.38 84 LEU A N 1
ATOM 654 C CA . LEU A 1 84 ? 0.138 -4.731 7.982 1.00 95.38 84 LEU A CA 1
ATOM 655 C C . LEU A 1 84 ? -0.117 -6.142 7.430 1.00 95.38 84 LEU A C 1
ATOM 657 O O . LEU A 1 84 ? 0.141 -7.137 8.107 1.00 95.38 84 LEU A O 1
ATOM 661 N N . LEU A 1 85 ? -0.511 -6.216 6.162 1.00 95.31 85 LEU A N 1
ATOM 662 C CA . LEU A 1 85 ? -0.447 -7.419 5.336 1.00 95.31 85 LEU A CA 1
ATOM 663 C C . LEU A 1 85 ? 0.848 -7.363 4.518 1.00 95.31 85 LEU A C 1
ATOM 665 O O . LEU A 1 85 ? 0.914 -6.730 3.463 1.00 95.31 85 LEU A O 1
ATOM 669 N N . ASP A 1 86 ? 1.902 -7.985 5.042 1.00 92.56 86 ASP A N 1
ATOM 670 C CA . ASP A 1 86 ? 3.238 -7.979 4.437 1.00 92.56 86 ASP A CA 1
ATOM 671 C C . ASP A 1 86 ? 3.308 -8.957 3.251 1.00 92.56 86 ASP A C 1
ATOM 673 O O . ASP A 1 86 ? 3.687 -10.128 3.379 1.00 92.56 86 ASP A O 1
ATOM 677 N N . VAL A 1 87 ? 2.912 -8.467 2.074 1.00 91.31 87 VAL A N 1
ATOM 678 C CA . VAL A 1 87 ? 2.903 -9.257 0.834 1.00 91.31 87 VAL A CA 1
ATOM 679 C C . VAL A 1 87 ? 4.318 -9.631 0.391 1.00 91.31 87 VAL A C 1
ATOM 681 O O . VAL A 1 87 ? 4.535 -10.715 -0.157 1.00 91.31 87 VAL A O 1
ATOM 684 N N . GLY A 1 88 ? 5.308 -8.783 0.681 1.00 88.88 88 GLY A N 1
ATOM 685 C CA . GLY A 1 88 ? 6.716 -9.076 0.425 1.00 88.88 88 GLY A CA 1
ATOM 686 C C . GLY A 1 88 ? 7.174 -10.326 1.174 1.00 88.88 88 GLY A C 1
ATOM 687 O O . GLY A 1 88 ? 7.791 -11.214 0.583 1.00 88.88 88 GLY A O 1
ATOM 688 N N . LYS A 1 89 ? 6.812 -10.446 2.456 1.00 90.94 89 LYS A N 1
ATOM 689 C CA . LYS A 1 89 ? 7.067 -11.644 3.266 1.00 90.94 89 LYS A CA 1
ATOM 690 C C . LYS A 1 89 ? 6.283 -12.859 2.782 1.00 90.94 89 LYS A C 1
ATOM 692 O O . LYS A 1 89 ? 6.877 -13.939 2.723 1.00 90.94 89 LYS A O 1
ATOM 697 N N . LEU A 1 90 ? 5.004 -12.687 2.442 1.00 92.19 90 LEU A N 1
ATOM 698 C CA . LEU A 1 90 ? 4.128 -13.756 1.944 1.00 92.19 90 LEU A CA 1
ATOM 699 C C . LEU A 1 90 ? 4.690 -14.400 0.668 1.00 92.19 90 LEU A C 1
ATOM 701 O O . LEU A 1 90 ? 4.710 -15.619 0.530 1.00 92.19 90 LEU A O 1
ATOM 705 N N . THR A 1 91 ? 5.219 -13.578 -0.235 1.00 92.75 91 THR A N 1
ATOM 706 C CA . THR A 1 91 ? 5.694 -14.007 -1.559 1.00 92.75 91 THR A CA 1
ATOM 707 C C . THR A 1 91 ? 7.155 -14.465 -1.589 1.00 92.75 91 THR A C 1
ATOM 709 O O . THR A 1 91 ? 7.692 -14.780 -2.653 1.00 92.75 91 THR A O 1
ATOM 712 N N . ARG A 1 92 ? 7.830 -14.583 -0.435 1.00 90.94 92 ARG A N 1
ATOM 713 C CA . ARG A 1 92 ? 9.238 -15.028 -0.399 1.00 90.94 92 ARG A CA 1
ATOM 714 C C . ARG A 1 92 ? 9.456 -16.432 -0.962 1.00 90.94 92 ARG A C 1
ATOM 716 O O . ARG A 1 92 ? 10.495 -16.659 -1.570 1.00 90.94 92 ARG A O 1
ATOM 723 N N . GLY A 1 93 ? 8.506 -17.350 -0.774 1.00 88.25 93 GLY A N 1
ATOM 724 C CA . GLY A 1 93 ? 8.650 -18.747 -1.209 1.00 88.25 93 GLY A CA 1
ATOM 725 C C . GLY A 1 93 ? 8.583 -18.945 -2.728 1.00 88.25 93 GLY A C 1
ATOM 726 O O . GLY A 1 93 ? 9.297 -19.778 -3.271 1.00 88.25 93 GLY A O 1
ATOM 727 N N . CYS A 1 94 ? 7.756 -18.161 -3.417 1.00 92.12 94 CYS A N 1
ATOM 728 C CA . CYS A 1 94 ? 7.590 -18.195 -4.876 1.00 92.12 94 CYS A CA 1
ATOM 729 C C . CYS A 1 94 ? 8.525 -17.216 -5.609 1.00 92.12 94 CYS A C 1
ATOM 731 O O . CYS A 1 94 ? 8.806 -17.394 -6.795 1.00 92.12 94 CYS A O 1
ATOM 733 N N . GLY A 1 95 ? 9.014 -16.171 -4.930 1.00 90.88 95 GLY A N 1
ATOM 734 C CA . GLY A 1 95 ? 9.915 -15.180 -5.513 1.00 90.88 95 GLY A CA 1
ATOM 735 C C . GLY A 1 95 ? 9.327 -14.540 -6.773 1.00 90.88 95 GLY A C 1
ATOM 736 O O . GLY A 1 95 ? 8.182 -14.097 -6.781 1.00 90.88 95 GLY A O 1
ATOM 737 N N . GLN A 1 96 ? 10.103 -14.522 -7.858 1.00 92.81 96 GLN A N 1
ATOM 738 C CA . GLN A 1 96 ? 9.661 -13.956 -9.139 1.00 92.81 96 GLN A CA 1
ATOM 739 C C . GLN A 1 96 ? 8.490 -14.711 -9.787 1.00 92.81 96 GLN A C 1
ATOM 741 O O . GLN A 1 96 ? 7.816 -14.147 -10.635 1.00 92.81 96 GLN A O 1
ATOM 746 N N . GLN A 1 97 ? 8.214 -15.957 -9.379 1.00 94.62 97 GLN A N 1
ATOM 747 C CA . GLN A 1 97 ? 7.086 -16.731 -9.912 1.00 94.62 97 GLN A CA 1
ATOM 748 C C . GLN A 1 97 ? 5.734 -16.250 -9.376 1.00 94.62 97 GLN A C 1
ATOM 750 O O . GLN A 1 97 ? 4.698 -16.657 -9.886 1.00 94.62 97 GLN A O 1
ATOM 755 N N . CYS A 1 98 ? 5.723 -15.383 -8.358 1.00 95.19 98 CYS A N 1
ATOM 756 C CA . CYS A 1 98 ? 4.491 -14.829 -7.802 1.00 95.19 98 CYS A CA 1
ATOM 757 C C . CYS A 1 98 ? 3.905 -13.665 -8.604 1.00 95.19 98 CYS A C 1
ATOM 759 O O . CYS A 1 98 ? 2.899 -13.099 -8.186 1.00 95.19 98 CYS A O 1
ATOM 761 N N . THR A 1 99 ? 4.529 -13.275 -9.710 1.00 93.19 99 THR A N 1
ATOM 762 C CA . THR A 1 99 ? 4.091 -12.162 -10.549 1.00 93.19 99 THR A CA 1
ATOM 763 C C . THR A 1 99 ? 4.264 -12.517 -12.017 1.00 93.19 99 THR A C 1
ATOM 765 O O . THR A 1 99 ? 5.233 -13.176 -12.390 1.00 93.19 99 THR A O 1
ATOM 768 N N . ALA A 1 100 ? 3.337 -12.060 -12.856 1.00 91.56 100 ALA A N 1
ATOM 769 C CA . ALA A 1 100 ? 3.419 -12.236 -14.302 1.00 91.56 100 ALA A CA 1
ATOM 770 C C . ALA A 1 100 ? 4.214 -11.115 -14.998 1.00 91.56 100 ALA A C 1
ATOM 772 O O . ALA A 1 100 ? 4.749 -11.323 -16.084 1.00 91.56 100 ALA A O 1
ATOM 773 N N . ASP A 1 101 ? 4.301 -9.928 -14.389 1.00 91.00 101 ASP A N 1
ATOM 774 C CA . ASP A 1 101 ? 4.840 -8.714 -15.023 1.00 91.00 101 ASP A CA 1
ATOM 775 C C . ASP A 1 101 ? 5.826 -7.926 -14.144 1.00 91.00 101 ASP A C 1
ATOM 777 O O . ASP A 1 101 ? 6.255 -6.825 -14.496 1.00 91.00 101 ASP A O 1
ATOM 781 N N . GLY A 1 102 ? 6.189 -8.481 -12.990 1.00 90.94 102 GLY A N 1
ATOM 782 C CA . GLY A 1 102 ? 7.113 -7.873 -12.045 1.00 90.94 102 GLY A CA 1
ATOM 783 C C . GLY A 1 102 ? 6.506 -6.823 -11.122 1.00 90.94 102 GLY A C 1
ATOM 784 O O . GLY A 1 102 ? 7.267 -6.219 -10.365 1.00 90.94 102 GLY A O 1
ATOM 785 N N . MET A 1 103 ? 5.189 -6.587 -11.159 1.00 89.25 103 MET A N 1
ATOM 786 C CA . MET A 1 103 ? 4.526 -5.625 -10.266 1.00 89.25 103 MET A CA 1
ATOM 787 C C . MET A 1 103 ? 3.159 -6.076 -9.739 1.00 89.25 103 MET A C 1
ATOM 789 O O . MET A 1 103 ? 2.810 -5.740 -8.607 1.00 89.25 103 MET A O 1
ATOM 793 N N . HIS A 1 104 ? 2.386 -6.821 -10.527 1.00 91.00 104 HIS A N 1
ATOM 794 C CA . HIS A 1 104 ? 1.117 -7.399 -10.101 1.00 91.00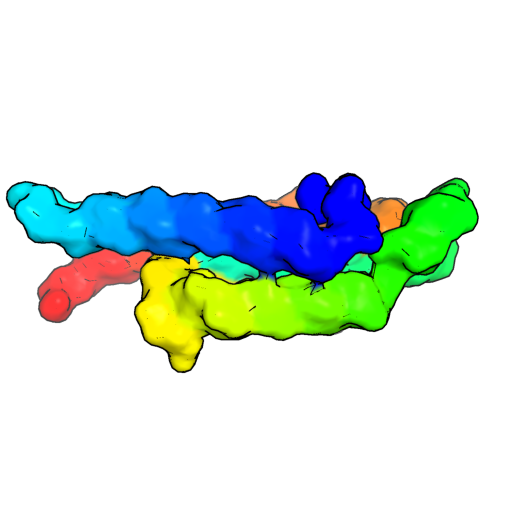 104 HIS A CA 1
ATOM 795 C C . HIS A 1 104 ? 1.345 -8.832 -9.657 1.00 91.00 104 HIS A C 1
ATOM 797 O O . HIS A 1 104 ? 1.987 -9.614 -10.361 1.00 91.00 104 HIS A O 1
ATOM 803 N N . TYR A 1 105 ? 0.813 -9.184 -8.495 1.00 92.94 105 TYR A N 1
ATOM 804 C CA . TYR A 1 105 ? 0.884 -10.560 -8.044 1.00 92.94 105 TYR A CA 1
ATOM 805 C C . TYR A 1 105 ? -0.118 -11.446 -8.793 1.00 92.94 105 TYR A C 1
ATOM 807 O O . TYR A 1 105 ? -1.133 -10.966 -9.297 1.00 92.94 105 TYR A O 1
ATOM 815 N N . ASN A 1 106 ? 0.170 -12.743 -8.867 1.00 94.31 106 ASN A N 1
ATOM 816 C CA . ASN A 1 106 ? -0.764 -13.725 -9.409 1.00 94.31 106 ASN A CA 1
ATOM 817 C C . ASN A 1 106 ? -1.980 -13.882 -8.479 1.00 94.31 106 ASN A C 1
ATOM 819 O O . ASN A 1 106 ? -1.940 -13.492 -7.306 1.00 94.31 106 ASN A O 1
ATOM 823 N N . GLY A 1 107 ? -3.055 -14.475 -9.003 1.00 94.94 107 GLY A N 1
ATOM 824 C CA . GLY A 1 107 ? -4.315 -14.652 -8.275 1.00 94.94 107 GLY A CA 1
ATOM 825 C C . GLY A 1 107 ? -4.136 -15.354 -6.928 1.00 94.94 107 GLY A C 1
ATOM 826 O O . GLY A 1 107 ? -4.681 -14.898 -5.930 1.00 94.94 107 GLY A O 1
ATOM 827 N N . GLU A 1 108 ? -3.267 -16.360 -6.859 1.00 94.75 108 GLU A N 1
ATOM 828 C CA . GLU A 1 108 ? -3.034 -17.161 -5.654 1.00 94.75 108 GLU A CA 1
ATOM 829 C C . GLU A 1 108 ? -2.479 -16.328 -4.487 1.00 94.75 108 GLU A C 1
ATOM 831 O O . GLU A 1 108 ? -2.748 -16.614 -3.319 1.00 94.75 108 GLU A O 1
ATOM 836 N N . VAL A 1 109 ? -1.715 -15.270 -4.782 1.00 94.44 109 VAL A N 1
ATOM 837 C CA . VAL A 1 109 ? -1.219 -14.344 -3.753 1.00 94.44 109 VAL A CA 1
ATOM 838 C C . VAL A 1 109 ? -2.366 -13.501 -3.207 1.00 94.44 109 VAL A C 1
ATOM 840 O O . VAL A 1 109 ? -2.453 -13.306 -1.994 1.00 94.44 109 VAL A O 1
ATOM 843 N N . TYR A 1 110 ? -3.252 -13.014 -4.079 1.00 94.94 110 TYR A N 1
ATOM 844 C CA . TYR A 1 110 ? -4.437 -12.262 -3.667 1.00 94.94 110 TYR A CA 1
ATOM 845 C C . TYR A 1 110 ? -5.418 -13.133 -2.879 1.00 94.94 110 TYR A C 1
ATOM 847 O O . TYR A 1 110 ? -5.932 -12.677 -1.856 1.00 94.94 110 TYR A O 1
ATOM 855 N N . ASP A 1 111 ? -5.599 -14.392 -3.276 1.00 96.94 111 ASP A N 1
ATOM 856 C CA . ASP A 1 111 ? -6.393 -15.364 -2.526 1.00 96.94 111 ASP A CA 1
ATOM 857 C C . ASP A 1 111 ? -5.803 -15.576 -1.127 1.00 96.94 111 ASP A C 1
ATOM 859 O O . ASP A 1 111 ? -6.515 -15.485 -0.126 1.00 96.94 111 ASP A O 1
ATOM 863 N N . ALA A 1 112 ? -4.484 -15.772 -1.020 1.00 95.50 112 ALA A N 1
ATOM 864 C CA . ALA A 1 112 ? -3.812 -15.920 0.270 1.00 95.50 112 ALA A CA 1
ATOM 865 C C . ALA A 1 112 ? -3.967 -14.675 1.166 1.00 95.50 112 ALA A C 1
ATOM 867 O O . ALA A 1 112 ? -4.216 -14.808 2.367 1.00 95.50 112 ALA A O 1
ATOM 868 N N . ILE A 1 113 ? -3.871 -13.469 0.597 1.00 95.62 113 ILE A N 1
ATOM 869 C CA . ILE A 1 113 ? -4.133 -12.210 1.313 1.00 95.62 113 ILE A CA 1
ATOM 870 C C . ILE A 1 113 ? -5.572 -12.180 1.843 1.00 95.62 113 ILE A C 1
ATOM 872 O O . ILE A 1 113 ? -5.786 -11.878 3.020 1.00 95.62 113 ILE A O 1
ATOM 876 N N . LEU A 1 114 ? -6.551 -12.524 1.002 1.00 96.56 114 LEU A N 1
ATOM 877 C CA . LEU A 1 114 ? -7.960 -12.552 1.388 1.00 96.56 114 LEU A CA 1
ATOM 878 C C . LEU A 1 114 ? -8.212 -13.573 2.504 1.00 96.56 114 LEU A C 1
ATOM 880 O O . LEU A 1 114 ? -8.885 -13.253 3.483 1.00 96.56 114 LEU A O 1
ATOM 884 N N . HIS A 1 115 ? -7.620 -14.765 2.412 1.00 97.00 115 HIS A N 1
ATOM 885 C CA . HIS A 1 115 ? -7.690 -15.774 3.468 1.00 97.00 115 HIS A CA 1
ATOM 886 C C . HIS A 1 115 ? -7.130 -15.261 4.800 1.00 97.00 115 HIS A C 1
ATOM 888 O O . HIS A 1 115 ? -7.746 -15.481 5.842 1.00 97.00 115 HIS A O 1
ATOM 894 N N . ILE A 1 116 ? -6.002 -14.544 4.788 1.00 95.62 116 ILE A N 1
ATOM 895 C CA . ILE A 1 116 ? -5.434 -13.936 6.002 1.00 95.62 116 ILE A CA 1
ATOM 896 C C . ILE A 1 116 ? -6.404 -12.909 6.601 1.00 95.62 116 ILE A C 1
ATOM 898 O O . ILE A 1 116 ? -6.650 -12.941 7.808 1.00 95.62 116 ILE A O 1
ATOM 902 N N . MET A 1 117 ? -6.982 -12.032 5.774 1.00 96.06 117 MET A N 1
ATOM 903 C CA . MET A 1 117 ? -7.953 -11.027 6.225 1.00 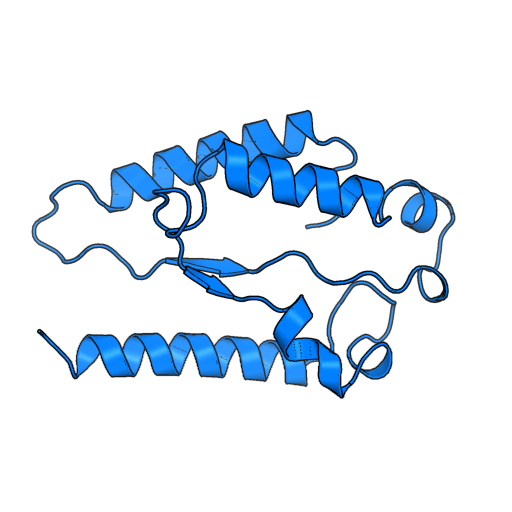96.06 117 MET A CA 1
ATOM 904 C C . MET A 1 117 ? -9.197 -11.677 6.837 1.00 96.06 117 MET A C 1
ATOM 906 O O . MET A 1 117 ? -9.594 -11.323 7.945 1.00 96.06 117 MET A O 1
ATOM 910 N N . LEU A 1 118 ? -9.790 -12.657 6.152 1.00 95.38 118 LEU A N 1
ATOM 911 C CA . LEU A 1 118 ? -10.980 -13.360 6.633 1.00 95.38 118 LEU A CA 1
ATOM 912 C C . LEU A 1 118 ? -10.699 -14.127 7.927 1.00 95.38 118 LEU A C 1
ATOM 914 O O . LEU A 1 118 ? -11.504 -14.064 8.852 1.00 95.38 118 LEU A O 1
ATOM 918 N N . ASN A 1 119 ? -9.544 -14.788 8.037 1.00 94.38 119 ASN A N 1
ATOM 919 C CA . ASN A 1 119 ? -9.154 -15.474 9.268 1.00 94.38 119 ASN A CA 1
ATOM 920 C C . ASN A 1 119 ? -9.016 -14.495 10.440 1.00 94.38 119 ASN A C 1
ATOM 922 O O . ASN A 1 119 ? -9.491 -14.794 11.533 1.00 94.38 119 ASN A O 1
ATOM 926 N N . ALA A 1 120 ? -8.420 -13.320 10.219 1.00 92.50 120 ALA A N 1
ATOM 927 C CA . ALA A 1 120 ? -8.318 -12.288 11.249 1.00 92.50 120 ALA A CA 1
ATOM 928 C C . ALA A 1 120 ? -9.702 -11.797 11.715 1.00 92.50 120 ALA A C 1
ATOM 930 O O . ALA A 1 120 ? -9.929 -11.679 12.918 1.00 92.50 120 ALA A O 1
ATOM 931 N N . LEU A 1 121 ? -10.643 -11.592 10.786 1.00 90.81 121 LEU A N 1
ATOM 932 C CA . LEU A 1 121 ? -12.023 -11.203 11.108 1.00 90.81 121 LEU A CA 1
ATOM 933 C C . LEU A 1 121 ? -12.783 -12.303 11.862 1.00 90.81 121 LEU A C 1
ATOM 935 O O . LEU A 1 121 ? -13.503 -12.018 12.816 1.00 90.81 121 LEU A O 1
ATOM 939 N N . VAL A 1 122 ? -12.619 -13.570 11.468 1.00 91.38 122 VAL A N 1
ATOM 940 C CA . VAL A 1 122 ? -13.237 -14.703 12.174 1.00 91.38 122 VAL A CA 1
ATOM 941 C C . VAL A 1 122 ? -12.701 -14.794 13.601 1.00 91.38 122 VAL A C 1
ATOM 943 O O . VAL A 1 122 ? -13.499 -14.883 14.534 1.00 91.38 122 VAL A O 1
ATOM 946 N N . ILE A 1 123 ? -11.377 -14.713 13.777 1.00 89.38 123 ILE A N 1
ATOM 947 C CA . ILE A 1 123 ? -10.732 -14.725 15.096 1.00 89.38 123 ILE A CA 1
ATOM 948 C C . ILE A 1 123 ? -11.281 -13.594 15.964 1.00 89.38 123 ILE A C 1
ATOM 950 O O . ILE A 1 123 ? -11.701 -13.857 17.085 1.00 89.38 123 ILE A O 1
ATOM 954 N N . GLU A 1 124 ? -11.351 -12.367 15.448 1.00 85.12 124 GLU A N 1
ATOM 955 C CA . GLU A 1 124 ? -11.893 -11.239 16.208 1.00 85.12 124 GLU A CA 1
ATOM 956 C C . GLU A 1 124 ? -13.375 -11.426 16.569 1.00 85.12 124 GLU A C 1
ATOM 958 O O . GLU A 1 124 ? -13.768 -11.201 17.714 1.00 85.12 124 GLU A O 1
ATOM 963 N N . SER A 1 125 ? -14.196 -11.912 15.635 1.00 84.00 125 SER A N 1
ATOM 964 C CA . SER A 1 125 ? -15.622 -12.141 15.895 1.00 84.00 125 SER A CA 1
ATOM 965 C C . SER A 1 125 ? -15.884 -13.204 16.974 1.00 84.00 125 SER A C 1
ATOM 967 O O . SER A 1 125 ? -16.904 -13.140 17.665 1.00 84.00 125 SER A O 1
ATOM 969 N N . GLN A 1 126 ? -14.973 -14.173 17.124 1.00 82.69 126 GLN A N 1
ATOM 970 C CA . GLN A 1 126 ? -15.106 -15.316 18.034 1.00 82.69 126 GLN A CA 1
ATOM 971 C C . GLN A 1 126 ? -14.350 -15.132 19.357 1.00 82.69 126 GLN A C 1
ATOM 973 O O . GLN A 1 126 ? -14.766 -15.684 20.374 1.00 82.69 126 GLN A O 1
ATOM 978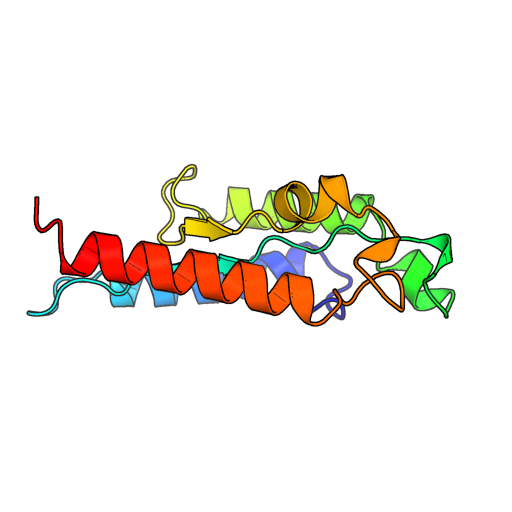 N N . GLN A 1 127 ? -13.264 -14.357 19.370 1.00 65.44 127 GLN A N 1
ATOM 979 C CA . GLN A 1 127 ? -12.424 -14.110 20.542 1.00 65.44 127 GLN A CA 1
ATOM 980 C C . GLN A 1 127 ? -12.695 -12.730 21.145 1.00 65.44 127 GLN A C 1
ATOM 982 O O . GLN A 1 127 ? -11.755 -11.967 21.335 1.00 65.44 127 GLN A O 1
ATOM 987 N N . ARG A 1 128 ? -13.952 -12.394 21.475 1.00 55.59 128 ARG A N 1
ATOM 988 C CA . ARG A 1 128 ? -14.232 -11.224 22.334 1.00 55.59 128 ARG A CA 1
ATOM 989 C C . ARG A 1 128 ? -13.517 -11.398 23.687 1.00 55.59 128 ARG A C 1
ATOM 991 O O . ARG A 1 128 ? -14.101 -11.946 24.619 1.00 55.59 128 ARG A O 1
ATOM 998 N N . ILE A 1 129 ? -12.257 -10.980 23.758 1.00 43.69 129 ILE A N 1
ATOM 999 C CA . ILE A 1 129 ? -11.505 -10.672 24.975 1.00 43.69 129 ILE A CA 1
ATOM 1000 C C . ILE A 1 129 ? -11.757 -9.198 25.277 1.00 43.69 129 ILE A C 1
ATOM 1002 O O . ILE A 1 129 ? -11.664 -8.387 24.327 1.00 43.69 129 ILE A O 1
#